Protein AF-A0A920TKN6-F1 (afdb_monomer_lite)

Foldseek 3Di:
DVVVVLVDPAQEEEEEAPCPPPDPVRLLVVLVSVVVSVVRHHYHYHHPPPVSVVSD

Sequence (56 aa):
MIILLGCSNYELIILDEPTFGLGWRQKQTLARFINKILNKKHCIIISHDEQFIQDM

pLDDT: mean 93.51, std 3.24, range [80.38, 96.62]

Radius of gyration: 10.61 Å; chains: 1; bounding box: 26×21×24 Å

Secondary structure (DSSP, 8-state):
-HHHHHHSS-SEEEEESTTTT--HHHHHHHHHHHHHHHTTSEEEEE-S-HHHHHT-

Structure (mmCIF, N/CA/C/O backbone):
data_AF-A0A920TKN6-F1
#
_entry.id   AF-A0A920TKN6-F1
#
loop_
_atom_site.group_PDB
_atom_site.id
_atom_site.type_symbol
_atom_site.label_atom_id
_atom_site.label_alt_id
_atom_site.label_comp_id
_atom_site.label_asym_id
_atom_site.label_entity_id
_atom_site.label_seq_id
_atom_site.pdbx_PDB_ins_code
_atom_site.Cartn_x
_atom_site.Cartn_y
_atom_site.Cartn_z
_atom_site.occupancy
_atom_site.B_iso_or_equiv
_atom_site.auth_seq_id
_atom_site.auth_comp_id
_atom_site.auth_asym_id
_atom_site.auth_atom_id
_atom_site.pdbx_PDB_model_num
ATOM 1 N N . MET A 1 1 ? -1.684 11.178 0.799 1.00 80.38 1 MET A N 1
ATOM 2 C CA . MET A 1 1 ? -3.129 11.000 0.529 1.00 80.38 1 MET A CA 1
ATOM 3 C C . MET A 1 1 ? -3.632 9.617 0.947 1.00 80.38 1 MET A C 1
ATOM 5 O O . MET A 1 1 ? -4.462 9.562 1.839 1.00 80.38 1 MET A O 1
ATOM 9 N N . ILE A 1 2 ? -3.098 8.512 0.405 1.00 87.44 2 ILE A N 1
ATOM 10 C CA . ILE A 1 2 ? -3.580 7.140 0.697 1.00 87.44 2 ILE A CA 1
ATOM 11 C C . ILE A 1 2 ? -3.556 6.792 2.198 1.00 87.44 2 ILE A C 1
ATOM 13 O O . ILE A 1 2 ? -4.498 6.195 2.708 1.00 87.44 2 ILE A O 1
ATOM 17 N N . ILE A 1 3 ? -2.536 7.244 2.939 1.00 89.88 3 ILE A N 1
ATOM 18 C CA . ILE A 1 3 ? -2.468 7.036 4.397 1.00 89.88 3 ILE A CA 1
ATOM 19 C C . ILE A 1 3 ? -3.651 7.695 5.123 1.00 89.88 3 ILE A C 1
ATOM 21 O O . ILE A 1 3 ? -4.244 7.088 6.009 1.00 89.88 3 ILE A O 1
ATOM 25 N N . LEU A 1 4 ? -4.034 8.910 4.715 1.00 91.88 4 LEU A N 1
ATOM 26 C CA . LEU A 1 4 ? -5.170 9.623 5.306 1.00 91.88 4 LEU A CA 1
ATOM 27 C C . LEU A 1 4 ? -6.486 8.889 5.030 1.00 91.88 4 LEU A C 1
ATOM 29 O O . LEU A 1 4 ? -7.309 8.767 5.931 1.00 91.88 4 LEU A O 1
ATOM 33 N N . LEU A 1 5 ? -6.656 8.343 3.820 1.00 91.94 5 LEU A N 1
ATOM 34 C CA . LEU A 1 5 ? -7.809 7.503 3.483 1.00 91.94 5 LEU A CA 1
ATOM 35 C C . LEU A 1 5 ? -7.844 6.239 4.352 1.00 91.94 5 LEU A C 1
ATOM 37 O O . LEU A 1 5 ? -8.889 5.912 4.908 1.00 91.94 5 LEU A O 1
ATOM 41 N N . GLY A 1 6 ? -6.699 5.584 4.562 1.00 90.06 6 GLY A N 1
ATOM 42 C CA . GLY A 1 6 ? -6.594 4.418 5.444 1.00 90.06 6 GLY A CA 1
ATOM 43 C C . GLY A 1 6 ? -6.967 4.704 6.906 1.00 90.06 6 GLY A C 1
ATOM 44 O O . GLY A 1 6 ? -7.531 3.835 7.568 1.00 90.06 6 GLY A O 1
ATOM 45 N N . CYS A 1 7 ? -6.709 5.920 7.395 1.00 90.62 7 CYS A N 1
ATOM 46 C CA . CYS A 1 7 ? -7.062 6.359 8.752 1.00 90.62 7 CYS A CA 1
ATOM 47 C C . CYS A 1 7 ? -8.471 6.964 8.877 1.00 90.62 7 CYS A C 1
ATOM 49 O O . CYS A 1 7 ? -8.916 7.243 9.987 1.00 90.62 7 CYS A O 1
ATOM 51 N N . SER A 1 8 ? -9.158 7.208 7.763 1.00 93.19 8 SER A N 1
ATOM 52 C CA . SER A 1 8 ? -10.510 7.772 7.761 1.00 93.19 8 SER A CA 1
ATOM 53 C C . SER A 1 8 ? -11.565 6.751 8.209 1.00 93.19 8 SER A C 1
ATOM 55 O O . SER A 1 8 ? -11.282 5.559 8.334 1.00 93.19 8 SER A O 1
ATOM 57 N N . ASN A 1 9 ? -12.815 7.188 8.371 1.00 93.62 9 ASN A N 1
ATOM 58 C CA . ASN A 1 9 ? -13.950 6.307 8.675 1.00 93.62 9 ASN A CA 1
ATOM 59 C C . ASN A 1 9 ? -14.638 5.727 7.424 1.00 93.62 9 ASN A C 1
ATOM 61 O O . ASN A 1 9 ? -15.692 5.117 7.550 1.00 93.62 9 ASN A O 1
ATOM 65 N N . TYR A 1 10 ? -14.061 5.876 6.225 1.00 94.75 10 TYR A N 1
ATOM 66 C CA . TYR A 1 10 ? -14.621 5.257 5.020 1.00 94.75 10 TYR A CA 1
ATOM 67 C C . TYR A 1 10 ? -14.457 3.735 5.058 1.00 94.75 10 TYR A C 1
ATOM 69 O O . TYR A 1 10 ? -13.367 3.237 5.347 1.00 94.75 10 TYR A O 1
ATOM 77 N N . GLU A 1 11 ? -15.522 2.996 4.764 1.00 94.25 11 GLU A N 1
ATOM 78 C CA . GLU A 1 11 ? -15.510 1.525 4.731 1.00 94.25 11 GLU A CA 1
ATOM 79 C C . GLU A 1 11 ? -15.018 0.973 3.389 1.00 94.25 11 GLU A C 1
ATOM 81 O O . GLU A 1 11 ? -14.433 -0.107 3.350 1.00 94.25 11 GLU A O 1
ATOM 86 N N . LEU A 1 12 ? -15.203 1.739 2.308 1.00 95.38 12 LEU A N 1
ATOM 87 C CA . LEU A 1 12 ? -14.743 1.425 0.960 1.00 95.38 12 LEU A CA 1
ATOM 88 C C . LEU A 1 12 ? -13.774 2.504 0.473 1.00 95.38 12 LEU A C 1
ATOM 90 O O . LEU A 1 12 ? -14.089 3.694 0.493 1.00 95.38 12 LEU A O 1
ATOM 94 N N . ILE A 1 13 ? -12.605 2.076 0.007 1.00 95.62 13 ILE A N 1
ATOM 95 C CA . ILE A 1 13 ? -11.597 2.927 -0.623 1.00 95.62 13 ILE A CA 1
ATOM 96 C C . ILE A 1 13 ? -11.429 2.469 -2.072 1.00 95.62 13 ILE A C 1
ATOM 98 O O . ILE A 1 13 ? -11.302 1.278 -2.338 1.00 95.62 13 ILE A O 1
ATOM 102 N N . ILE A 1 14 ? -11.420 3.411 -3.012 1.00 96.12 14 ILE A N 1
ATOM 103 C CA . ILE A 1 14 ? -11.169 3.139 -4.431 1.00 96.12 14 ILE A CA 1
ATOM 104 C C . ILE A 1 14 ? -9.915 3.908 -4.829 1.00 96.12 14 ILE A C 1
ATOM 106 O O . ILE A 1 14 ? -9.826 5.112 -4.582 1.00 96.12 14 ILE A O 1
ATOM 110 N N . LEU A 1 15 ? -8.937 3.208 -5.396 1.00 95.56 15 LEU A N 1
ATOM 111 C CA . LEU A 1 15 ? -7.664 3.773 -5.824 1.00 95.56 15 LEU A CA 1
ATOM 112 C C . LEU A 1 15 ? -7.457 3.505 -7.314 1.00 95.56 15 LEU A C 1
ATOM 114 O O . LEU A 1 15 ? -7.418 2.348 -7.728 1.00 95.56 15 LEU A O 1
ATOM 118 N N . ASP A 1 16 ? -7.292 4.576 -8.084 1.00 95.69 16 ASP A N 1
ATOM 119 C CA . ASP A 1 16 ? -6.942 4.523 -9.502 1.00 95.69 16 ASP A CA 1
ATOM 120 C C . ASP A 1 16 ? -5.452 4.839 -9.675 1.00 95.69 16 ASP A C 1
ATOM 122 O O . ASP A 1 16 ? -4.981 5.889 -9.235 1.00 95.69 16 ASP A O 1
ATOM 126 N N . GLU A 1 17 ? -4.705 3.881 -10.219 1.00 96.25 17 GLU A N 1
ATOM 127 C CA . GLU A 1 17 ? -3.253 3.907 -10.422 1.00 96.25 17 GLU A CA 1
ATOM 128 C C . GLU A 1 17 ? -2.423 4.394 -9.215 1.00 96.25 17 GLU A C 1
ATOM 130 O O . GLU A 1 17 ? -1.629 5.339 -9.315 1.00 96.25 17 GLU A O 1
ATOM 135 N N . PRO A 1 18 ? -2.533 3.740 -8.038 1.00 95.31 18 PRO A N 1
ATOM 136 C CA . PRO A 1 18 ? -1.924 4.240 -6.804 1.00 95.31 18 PRO A CA 1
ATOM 137 C C . PRO A 1 18 ? -0.391 4.147 -6.766 1.00 95.31 18 PRO A C 1
ATOM 139 O O . PRO A 1 18 ? 0.231 4.696 -5.854 1.00 95.31 18 PRO A O 1
ATOM 142 N N . THR A 1 19 ? 0.223 3.445 -7.721 1.00 96.31 19 THR A N 1
ATOM 143 C CA . THR A 1 19 ? 1.679 3.279 -7.829 1.00 96.31 19 THR A CA 1
ATOM 144 C C . THR A 1 19 ? 2.339 4.269 -8.785 1.00 96.31 19 THR A C 1
ATOM 146 O O . THR A 1 19 ? 3.570 4.258 -8.903 1.00 96.31 19 THR A O 1
ATOM 149 N N . PHE A 1 20 ? 1.565 5.138 -9.447 1.00 95.06 20 PHE A N 1
ATOM 150 C CA . PHE A 1 20 ? 2.098 6.088 -10.418 1.00 95.06 20 PHE A CA 1
ATOM 151 C C . PHE A 1 20 ? 3.165 6.997 -9.787 1.00 95.06 20 PH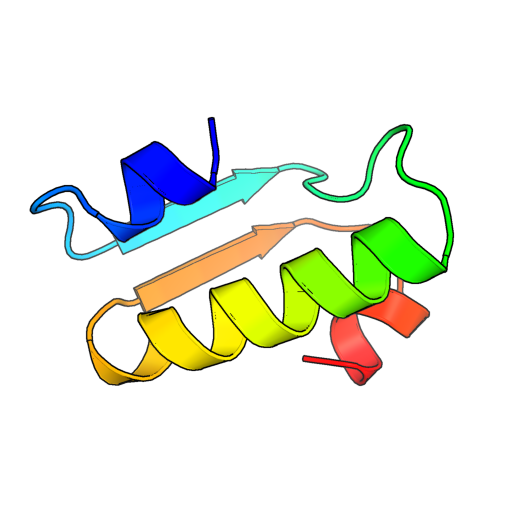E A C 1
ATOM 153 O O . PHE A 1 20 ? 2.954 7.619 -8.745 1.00 95.06 20 PHE A O 1
ATOM 160 N N . GLY A 1 21 ? 4.343 7.054 -10.414 1.00 94.50 21 GLY A N 1
ATOM 161 C CA . GLY A 1 21 ? 5.478 7.848 -9.934 1.00 94.50 21 GLY A CA 1
ATOM 162 C C . GLY A 1 21 ? 6.203 7.288 -8.700 1.00 94.50 21 GLY A C 1
ATOM 163 O O . GLY A 1 21 ? 7.104 7.949 -8.186 1.00 94.50 21 GLY A O 1
ATOM 164 N N . LEU A 1 22 ? 5.855 6.087 -8.219 1.00 96.00 22 LEU A N 1
ATOM 165 C CA . LEU A 1 22 ? 6.539 5.450 -7.091 1.00 96.00 22 LEU A CA 1
ATOM 166 C C . LEU A 1 22 ? 7.721 4.585 -7.544 1.00 96.00 22 LEU A C 1
ATOM 168 O O . LEU A 1 22 ? 7.619 3.781 -8.469 1.00 96.00 22 LEU A O 1
ATOM 172 N N . GLY A 1 23 ? 8.837 4.679 -6.820 1.00 96.50 23 GLY A N 1
ATOM 173 C CA . GLY A 1 23 ? 9.948 3.734 -6.926 1.00 96.50 23 GLY A CA 1
ATOM 174 C C . GLY A 1 23 ? 9.659 2.405 -6.215 1.00 96.50 23 GLY A C 1
ATOM 175 O O . GLY A 1 23 ? 8.764 2.304 -5.377 1.00 96.50 23 GLY A O 1
ATOM 176 N N . TRP A 1 24 ? 10.468 1.378 -6.487 1.00 95.00 24 TRP A N 1
ATOM 177 C CA . TRP A 1 24 ? 10.255 0.006 -5.992 1.00 95.00 24 TRP A CA 1
ATOM 178 C C . TRP A 1 24 ? 10.009 -0.098 -4.474 1.00 95.00 24 TRP A C 1
ATOM 180 O O . TRP A 1 24 ? 9.006 -0.661 -4.039 1.00 95.00 24 TRP A O 1
ATOM 190 N N . ARG A 1 25 ? 10.862 0.522 -3.643 1.00 96.00 25 ARG A N 1
ATOM 191 C CA . ARG A 1 25 ? 10.681 0.509 -2.175 1.00 96.00 25 ARG A CA 1
ATOM 192 C C . ARG A 1 25 ? 9.375 1.176 -1.733 1.00 96.00 25 ARG A C 1
ATOM 194 O O . ARG A 1 25 ? 8.777 0.763 -0.739 1.00 96.00 25 ARG A O 1
ATOM 201 N N . GLN A 1 26 ? 8.944 2.216 -2.446 1.00 95.75 26 GLN A N 1
ATOM 202 C CA . GLN A 1 26 ? 7.704 2.925 -2.139 1.00 95.75 26 GLN A CA 1
ATOM 203 C C . GLN A 1 26 ? 6.493 2.062 -2.494 1.00 95.75 26 GLN A C 1
ATOM 205 O O . GLN A 1 26 ? 5.581 1.977 -1.677 1.00 95.75 26 GLN A O 1
ATOM 210 N N . LYS A 1 27 ? 6.525 1.349 -3.629 1.00 95.81 27 LYS A N 1
ATOM 211 C CA . LYS A 1 27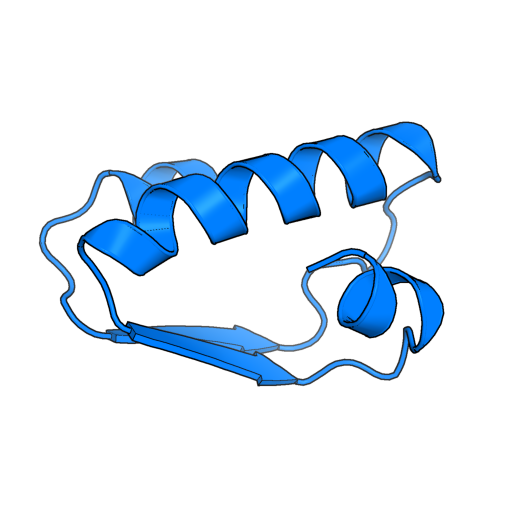 ? 5.487 0.377 -4.009 1.00 95.81 27 LYS A CA 1
ATOM 212 C C . LYS A 1 27 ? 5.340 -0.729 -2.963 1.00 95.81 27 LYS A C 1
ATOM 214 O O . LYS A 1 27 ? 4.241 -0.948 -2.469 1.00 95.81 27 LYS A O 1
ATOM 219 N N . GLN A 1 28 ? 6.446 -1.325 -2.511 1.00 95.81 28 GLN A N 1
ATOM 220 C CA . GLN A 1 28 ? 6.407 -2.321 -1.430 1.00 95.81 28 GLN A CA 1
ATOM 221 C C . GLN A 1 28 ? 5.853 -1.759 -0.116 1.00 95.81 28 GLN A C 1
ATOM 223 O O . GLN A 1 28 ? 5.103 -2.424 0.598 1.00 95.81 28 GLN A O 1
ATOM 228 N N . THR A 1 29 ? 6.234 -0.528 0.233 1.00 95.50 29 THR A N 1
ATOM 229 C CA . THR A 1 29 ? 5.725 0.135 1.442 1.00 95.50 29 THR A CA 1
ATOM 230 C C . THR A 1 29 ? 4.222 0.382 1.335 1.00 95.50 29 THR A C 1
ATOM 232 O O . THR A 1 29 ? 3.494 0.153 2.301 1.00 95.50 29 THR A O 1
ATOM 235 N N . LEU A 1 30 ? 3.755 0.803 0.159 1.00 95.38 30 LEU A N 1
ATOM 236 C CA . LEU A 1 30 ? 2.345 1.006 -0.133 1.00 95.38 30 LEU A CA 1
ATOM 237 C C . LEU A 1 30 ? 1.558 -0.309 -0.070 1.00 95.38 30 LEU A C 1
ATOM 239 O O . LEU A 1 30 ? 0.537 -0.339 0.609 1.00 95.38 30 LEU A O 1
ATOM 243 N N . ALA A 1 31 ? 2.048 -1.389 -0.686 1.00 95.12 31 ALA A N 1
ATOM 244 C CA . ALA A 1 31 ? 1.400 -2.703 -0.661 1.00 95.12 31 ALA A CA 1
ATOM 245 C C . ALA A 1 31 ? 1.203 -3.187 0.783 1.00 95.12 31 ALA A C 1
ATOM 247 O O . ALA A 1 31 ? 0.083 -3.444 1.219 1.00 95.12 31 ALA A 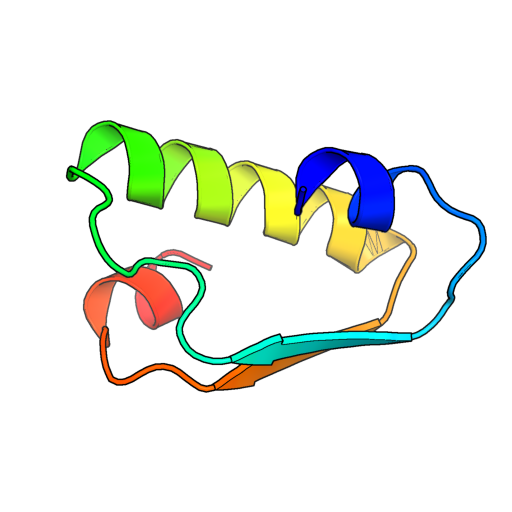O 1
ATOM 248 N N . ARG A 1 32 ? 2.272 -3.155 1.593 1.00 94.62 32 ARG A N 1
ATOM 249 C CA . ARG A 1 32 ? 2.205 -3.503 3.023 1.00 94.62 32 ARG A CA 1
ATOM 250 C C . ARG A 1 32 ? 1.232 -2.625 3.804 1.00 94.62 32 ARG A C 1
ATOM 252 O O . ARG A 1 32 ? 0.606 -3.098 4.751 1.00 94.62 32 ARG A O 1
ATOM 259 N N . PHE A 1 33 ? 1.147 -1.335 3.478 1.00 94.12 33 PHE A N 1
ATOM 260 C CA . PHE A 1 33 ? 0.193 -0.434 4.118 1.00 94.12 33 PHE A CA 1
ATOM 261 C C . PHE A 1 33 ? -1.247 -0.798 3.747 1.00 94.12 33 PHE A C 1
ATOM 263 O O . PHE A 1 33 ? -2.087 -0.895 4.642 1.00 94.12 33 PHE A O 1
ATOM 270 N N . ILE A 1 34 ? -1.527 -1.042 2.463 1.00 94.12 34 ILE A N 1
ATOM 271 C CA . ILE A 1 34 ? -2.874 -1.399 2.020 1.00 94.12 34 ILE A CA 1
ATOM 272 C C . ILE A 1 34 ? -3.307 -2.743 2.631 1.00 94.12 34 ILE A C 1
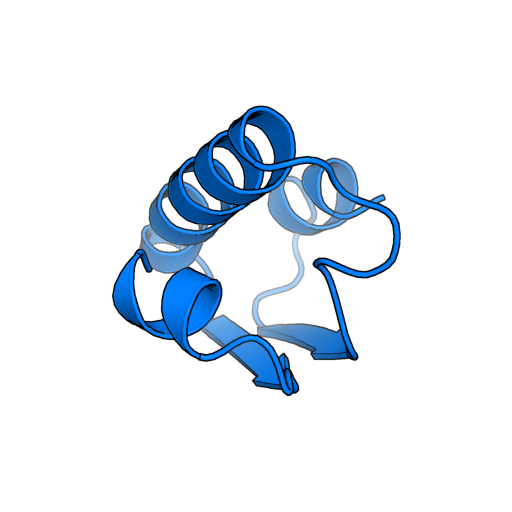ATOM 274 O O . ILE A 1 34 ? -4.402 -2.840 3.181 1.00 94.12 34 ILE A O 1
ATOM 278 N N . ASN A 1 35 ? -2.423 -3.738 2.689 1.00 93.12 35 ASN A N 1
ATOM 279 C CA . ASN A 1 35 ? -2.741 -5.037 3.298 1.00 93.12 35 ASN A CA 1
ATOM 280 C C . ASN A 1 35 ? -3.101 -4.916 4.781 1.00 93.12 35 ASN A C 1
ATOM 282 O O . ASN A 1 35 ? -3.965 -5.628 5.289 1.00 93.12 35 ASN A O 1
ATOM 286 N N . LYS A 1 36 ? -2.493 -3.959 5.491 1.00 92.25 36 LYS A N 1
ATOM 287 C CA . LYS A 1 36 ? -2.853 -3.681 6.886 1.00 92.25 36 LYS A CA 1
ATOM 288 C C . LYS A 1 36 ? -4.253 -3.090 7.025 1.00 92.25 36 LYS A C 1
ATOM 290 O O . LYS A 1 36 ? -4.942 -3.441 7.984 1.00 92.25 36 LYS A O 1
ATOM 295 N N . ILE A 1 37 ? -4.672 -2.203 6.118 1.00 91.50 37 ILE A N 1
ATOM 296 C CA . ILE A 1 37 ? -6.006 -1.581 6.181 1.00 91.50 37 ILE A CA 1
ATOM 297 C C . ILE A 1 37 ? -7.112 -2.513 5.671 1.00 91.50 37 ILE A C 1
ATOM 299 O O . ILE A 1 37 ? -8.240 -2.386 6.144 1.00 91.50 37 ILE A O 1
ATOM 303 N N . LEU A 1 38 ? -6.795 -3.481 4.801 1.00 90.56 38 LEU A N 1
ATOM 304 C CA . LEU A 1 38 ? -7.752 -4.473 4.290 1.00 90.56 38 LEU A CA 1
ATOM 305 C C . LEU A 1 38 ? -8.386 -5.333 5.395 1.00 90.56 38 LEU A C 1
ATOM 307 O O . LEU A 1 38 ? -9.517 -5.782 5.255 1.00 90.56 38 LEU A O 1
ATOM 311 N N . ASN A 1 39 ? -7.724 -5.474 6.548 1.00 86.50 39 ASN A N 1
ATOM 312 C CA . ASN A 1 39 ? -8.307 -6.129 7.726 1.00 86.50 39 ASN A CA 1
ATOM 313 C C . ASN A 1 39 ? -9.543 -5.406 8.295 1.00 86.50 39 ASN A C 1
ATOM 315 O O . ASN A 1 39 ? -10.244 -5.964 9.136 1.00 86.50 39 ASN A O 1
ATOM 319 N N . LYS A 1 40 ? -9.767 -4.139 7.926 1.00 89.81 40 LYS A N 1
ATOM 320 C CA . LYS A 1 40 ? -10.821 -3.281 8.492 1.00 89.81 40 LYS A CA 1
ATOM 321 C C . LYS A 1 40 ? -11.671 -2.572 7.439 1.00 89.81 40 LYS A C 1
ATOM 3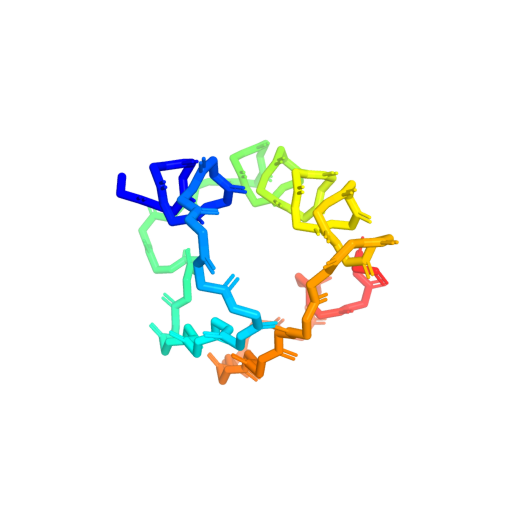23 O O . LYS A 1 40 ? -12.653 -1.933 7.802 1.00 89.81 40 LYS A O 1
ATOM 328 N N . LYS A 1 41 ? -11.247 -2.585 6.177 1.00 93.94 41 LYS A N 1
ATOM 329 C CA . LYS A 1 41 ? -11.821 -1.783 5.094 1.00 93.94 41 LYS A CA 1
ATOM 330 C C . LYS A 1 41 ? -11.779 -2.568 3.793 1.00 93.94 41 LYS A C 1
ATOM 332 O O . LYS A 1 41 ? -10.851 -3.336 3.562 1.00 93.94 41 LYS A O 1
ATOM 337 N N . HIS A 1 42 ? -12.732 -2.308 2.916 1.00 94.69 42 HIS A N 1
ATOM 338 C CA . HIS A 1 42 ? -12.720 -2.810 1.551 1.00 94.69 42 HIS A CA 1
ATOM 339 C C . HIS A 1 42 ? -11.918 -1.860 0.655 1.00 94.69 42 HIS A C 1
ATOM 341 O O . HIS A 1 42 ? -12.008 -0.638 0.796 1.00 94.69 42 HIS A O 1
ATOM 347 N N . CYS A 1 43 ? -11.133 -2.411 -0.270 1.00 95.19 43 CYS A N 1
ATOM 348 C CA . CYS A 1 43 ? -10.366 -1.628 -1.236 1.00 95.19 43 CYS A CA 1
ATOM 349 C C . CYS A 1 43 ? -10.613 -2.154 -2.653 1.00 95.19 43 CYS A C 1
ATOM 351 O O . CYS A 1 43 ? -10.538 -3.361 -2.874 1.00 95.19 43 CYS A O 1
ATOM 353 N N . ILE A 1 44 ? -10.879 -1.259 -3.603 1.00 95.88 44 ILE A N 1
ATOM 354 C CA . ILE A 1 44 ? -10.857 -1.544 -5.042 1.00 95.88 44 ILE A CA 1
ATOM 355 C C . ILE A 1 44 ? -9.645 -0.823 -5.618 1.00 95.88 44 ILE A C 1
ATOM 357 O O . ILE A 1 44 ? -9.492 0.384 -5.428 1.00 95.88 44 ILE A O 1
ATOM 361 N N . ILE A 1 45 ? -8.784 -1.562 -6.310 1.00 95.69 45 ILE A N 1
ATOM 362 C CA . ILE A 1 45 ? -7.547 -1.035 -6.882 1.00 95.69 45 ILE A CA 1
ATOM 363 C C . ILE A 1 45 ? -7.579 -1.268 -8.384 1.00 95.69 45 ILE A C 1
ATOM 365 O O . ILE A 1 45 ? -7.763 -2.395 -8.836 1.00 95.69 45 ILE A O 1
ATOM 369 N N . ILE A 1 46 ? -7.389 -0.192 -9.137 1.00 96.62 46 ILE A N 1
ATOM 370 C CA . ILE A 1 46 ? -7.215 -0.214 -10.585 1.00 96.62 46 ILE A CA 1
ATOM 371 C C . ILE A 1 46 ? -5.736 0.058 -10.835 1.00 96.62 46 ILE A C 1
ATOM 373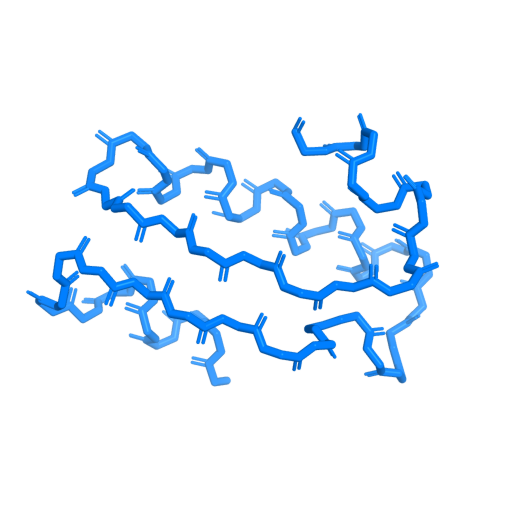 O O . ILE A 1 46 ? -5.211 1.079 -10.389 1.00 96.62 46 ILE A O 1
ATOM 377 N N . SER A 1 47 ? -5.040 -0.884 -11.468 1.00 95.81 47 SER A N 1
ATOM 378 C CA . SER A 1 47 ? -3.631 -0.698 -11.797 1.00 95.81 47 SER A CA 1
ATOM 379 C C . SER A 1 47 ? -3.195 -1.517 -13.003 1.00 95.81 47 SER A C 1
ATOM 381 O O . SER A 1 47 ? -3.633 -2.654 -13.172 1.00 95.81 47 SER A O 1
ATOM 383 N N . HIS A 1 48 ? -2.278 -0.956 -13.791 1.00 95.50 48 HIS A N 1
ATOM 384 C CA . HIS A 1 48 ? -1.489 -1.679 -14.792 1.00 95.50 48 HIS A CA 1
ATOM 385 C C . HIS A 1 48 ? -0.204 -2.313 -14.220 1.00 95.50 48 HIS A C 1
ATOM 387 O O . HIS A 1 48 ? 0.532 -2.974 -14.950 1.00 95.50 48 HIS A O 1
ATOM 393 N N . ASP A 1 49 ? 0.111 -2.100 -12.937 1.00 95.69 49 ASP A N 1
ATOM 394 C CA . ASP A 1 49 ? 1.318 -2.624 -12.289 1.00 95.69 49 ASP A CA 1
ATOM 395 C C . ASP A 1 49 ? 1.085 -4.033 -11.724 1.00 95.69 49 ASP A C 1
ATOM 397 O O . ASP A 1 49 ? 0.720 -4.211 -10.561 1.00 95.69 49 ASP A O 1
ATOM 401 N N . GLU A 1 50 ? 1.306 -5.051 -12.556 1.00 94.50 50 GLU A N 1
ATOM 402 C CA . GLU A 1 50 ? 1.081 -6.456 -12.188 1.00 94.50 50 GLU A CA 1
ATOM 403 C C . GLU A 1 50 ? 1.920 -6.908 -10.985 1.00 94.50 50 GLU A C 1
ATOM 405 O O . GLU A 1 50 ? 1.418 -7.636 -10.130 1.00 94.50 50 GLU A O 1
ATOM 410 N N . GLN A 1 51 ? 3.176 -6.458 -10.879 1.00 93.38 51 GLN A N 1
ATOM 411 C CA . GLN A 1 51 ? 4.044 -6.826 -9.757 1.00 93.38 51 GLN A CA 1
ATOM 412 C C . GLN A 1 51 ? 3.497 -6.273 -8.445 1.00 93.38 51 GLN A C 1
ATOM 414 O O . GLN A 1 51 ? 3.488 -6.970 -7.436 1.00 93.38 51 GLN A O 1
ATOM 419 N N . PHE A 1 52 ? 3.026 -5.024 -8.452 1.00 95.06 52 PHE A N 1
ATOM 420 C CA . PHE A 1 52 ? 2.398 -4.450 -7.271 1.00 95.06 52 PHE A CA 1
ATOM 421 C C . PHE A 1 52 ? 1.169 -5.251 -6.843 1.00 95.06 52 PHE A C 1
ATOM 423 O O . PHE A 1 52 ? 1.050 -5.534 -5.657 1.00 95.06 52 PHE A O 1
ATOM 430 N N . ILE A 1 53 ? 0.303 -5.641 -7.786 1.00 93.88 53 ILE A N 1
ATOM 431 C CA . ILE A 1 53 ? -0.890 -6.453 -7.498 1.00 93.88 53 ILE A CA 1
ATOM 432 C C . ILE A 1 53 ? -0.514 -7.832 -6.938 1.00 93.88 53 ILE A C 1
ATOM 434 O O . ILE A 1 53 ? -1.176 -8.307 -6.023 1.00 93.88 53 ILE A O 1
ATOM 438 N N . GLN A 1 54 ? 0.555 -8.458 -7.437 1.00 91.19 54 GLN A N 1
ATOM 439 C CA . GLN A 1 54 ? 1.062 -9.731 -6.905 1.00 91.19 54 GLN A CA 1
ATOM 440 C C . GLN A 1 54 ? 1.691 -9.601 -5.509 1.00 91.19 54 GLN A C 1
ATOM 442 O O . GLN A 1 54 ? 1.673 -10.560 -4.741 1.00 91.19 54 GLN A O 1
ATOM 447 N N . ASP A 1 55 ? 2.249 -8.433 -5.183 1.00 87.31 55 ASP A N 1
ATOM 448 C CA . ASP A 1 55 ? 2.847 -8.129 -3.876 1.00 87.31 55 ASP A CA 1
ATOM 449 C C . ASP A 1 55 ? 1.794 -7.774 -2.794 1.00 87.31 55 ASP A C 1
ATOM 451 O O . ASP A 1 55 ? 2.162 -7.577 -1.626 1.00 87.31 55 ASP A O 1
ATOM 455 N N . MET A 1 56 ? 0.511 -7.636 -3.163 1.00 84.69 56 MET A N 1
ATOM 456 C CA . MET A 1 56 ? -0.603 -7.357 -2.242 1.00 84.69 56 MET A CA 1
ATOM 457 C C . MET A 1 56 ? -1.100 -8.620 -1.531 1.00 84.69 56 MET A C 1
ATOM 459 O O . MET A 1 56 ? -1.362 -9.635 -2.200 1.00 84.69 56 MET A O 1
#